Protein AF-A0A6C2YXB4-F1 (afdb_monomer_lite)

Organism: NCBI:txid692036

Foldseek 3Di:
DPDPQKDFQDFAWEKEWQDPPPDPRHHDPYFKDKWKKFWADAAPDQFFWKKKWKKAQWDDPPFDWWFKDKQDDPPDDDDDGQWTHTCPPVDHGDIDIIMGTHGPVSDDGTIMIIMTGQDPVQDRVGGIIMITGTMITGNNTDMHTDD

Sequence (147 aa):
MANHPYYLVWSGSLNMGDTPGVFTDAQFVGLILQIPITITYLSDETAPAQFLLTTTEVEIFNQKTHPVYWDWTPGTALPTPVGHIDDTEFVPGKPEFHQLSIPRTELTLGKHWLTILVNAEIPAGLRDDFILKRIEAHNSIGAKIGW

Radius of gyration: 15.17 Å; chains: 1; bounding box: 35×29×42 Å

Structure (mmCIF, N/CA/C/O backbone):
data_AF-A0A6C2YXB4-F1
#
_entry.id   AF-A0A6C2YXB4-F1
#
loop_
_atom_site.group_PDB
_atom_site.id
_atom_site.type_symbol
_atom_site.label_atom_id
_atom_site.label_alt_id
_atom_site.label_comp_id
_atom_site.label_asym_id
_atom_site.label_entity_id
_atom_site.label_seq_id
_atom_site.pdbx_PDB_ins_code
_atom_site.Cartn_x
_atom_site.Cartn_y
_atom_site.Cartn_z
_atom_site.occupancy
_atom_site.B_iso_or_equiv
_atom_site.auth_seq_id
_atom_site.auth_comp_id
_atom_site.auth_asym_id
_atom_site.auth_atom_id
_atom_site.pdbx_PDB_model_num
ATOM 1 N N . MET A 1 1 ? 15.742 10.212 20.798 1.00 43.09 1 MET A N 1
ATOM 2 C CA . MET A 1 1 ? 15.158 9.580 19.599 1.00 43.09 1 MET A CA 1
ATOM 3 C C . MET A 1 1 ? 13.670 9.845 19.659 1.00 43.09 1 MET A C 1
ATOM 5 O O . MET A 1 1 ? 13.075 9.512 20.677 1.00 43.09 1 MET A O 1
ATOM 9 N N . ALA A 1 2 ? 13.098 10.533 18.671 1.00 49.91 2 ALA A N 1
ATOM 10 C CA . ALA A 1 2 ? 11.644 10.630 18.573 1.00 49.91 2 ALA A CA 1
ATOM 11 C C . ALA A 1 2 ? 11.086 9.209 18.390 1.00 49.91 2 ALA A C 1
ATOM 13 O O . ALA A 1 2 ? 11.698 8.399 17.696 1.00 49.91 2 ALA A O 1
ATOM 14 N N . ASN A 1 3 ? 9.998 8.885 19.081 1.00 74.25 3 ASN A N 1
ATOM 15 C CA . ASN A 1 3 ? 9.388 7.562 19.023 1.00 74.25 3 ASN A CA 1
ATOM 16 C C . ASN A 1 3 ? 8.810 7.379 17.609 1.00 74.25 3 ASN A C 1
ATOM 18 O O . ASN A 1 3 ? 7.945 8.166 17.241 1.00 74.25 3 ASN A O 1
ATOM 22 N N . HIS A 1 4 ? 9.302 6.421 16.811 1.00 84.88 4 HIS A N 1
ATOM 23 C CA . HIS A 1 4 ? 8.706 6.066 15.510 1.00 84.88 4 HIS A CA 1
ATOM 24 C C . HIS A 1 4 ? 7.364 5.394 15.801 1.00 84.88 4 HIS A C 1
ATOM 26 O O . HIS A 1 4 ? 7.367 4.272 16.309 1.00 84.88 4 HIS A O 1
ATOM 32 N N . PRO A 1 5 ? 6.214 6.054 15.578 1.00 91.94 5 PRO A N 1
ATOM 33 C CA . PRO A 1 5 ? 4.937 5.558 16.079 1.00 91.94 5 PRO A CA 1
ATOM 34 C C . PRO A 1 5 ? 4.327 4.483 15.164 1.00 91.94 5 PRO A C 1
ATOM 36 O O . PRO A 1 5 ? 3.126 4.231 15.234 1.00 91.94 5 PRO A O 1
ATOM 39 N N . TYR A 1 6 ? 5.143 3.858 14.313 1.00 95.94 6 TYR A N 1
ATOM 40 C CA . TYR A 1 6 ? 4.749 2.818 13.377 1.00 95.94 6 TYR A CA 1
ATOM 41 C C . TYR A 1 6 ? 5.440 1.496 13.710 1.00 95.94 6 TYR A C 1
ATOM 43 O O . TYR A 1 6 ? 6.593 1.470 14.146 1.00 95.94 6 TYR A O 1
ATOM 51 N N . TYR A 1 7 ? 4.750 0.390 13.447 1.00 96.69 7 TYR A N 1
ATOM 52 C CA . TYR A 1 7 ? 5.318 -0.954 13.490 1.00 96.69 7 TYR A CA 1
ATOM 53 C C . TYR A 1 7 ? 5.234 -1.625 12.121 1.00 96.69 7 TYR A C 1
ATOM 55 O O . TYR A 1 7 ? 4.355 -1.344 11.304 1.00 96.69 7 TYR A O 1
ATOM 63 N N . LEU A 1 8 ? 6.170 -2.541 11.881 1.00 97.44 8 LEU A N 1
ATOM 64 C CA . LEU A 1 8 ? 6.274 -3.269 10.626 1.00 97.44 8 LEU A CA 1
ATOM 65 C C . LEU A 1 8 ? 5.095 -4.237 10.452 1.00 97.44 8 LEU A C 1
ATOM 67 O O . LEU A 1 8 ? 4.905 -5.134 11.271 1.00 97.44 8 LEU A O 1
ATOM 71 N N . VAL A 1 9 ? 4.360 -4.090 9.350 1.00 97.06 9 VAL A N 1
ATOM 72 C CA . VAL A 1 9 ? 3.305 -5.022 8.920 1.00 97.06 9 VAL A CA 1
ATOM 73 C C . VAL A 1 9 ? 3.846 -5.993 7.872 1.00 97.06 9 VAL A C 1
ATOM 75 O O . VAL A 1 9 ? 3.516 -7.179 7.891 1.00 97.06 9 VAL A O 1
ATOM 78 N N . TRP A 1 10 ? 4.704 -5.505 6.972 1.00 97.50 10 TRP A N 1
ATOM 79 C CA . TRP A 1 10 ? 5.314 -6.297 5.906 1.00 97.50 10 TRP A CA 1
ATOM 80 C C . TRP A 1 10 ? 6.645 -5.706 5.442 1.00 97.50 10 TRP A C 1
ATOM 82 O O . TRP A 1 10 ? 6.794 -4.485 5.380 1.00 97.50 10 TRP A O 1
ATOM 92 N N . SER A 1 11 ? 7.582 -6.570 5.049 1.00 97.19 11 SER A N 1
ATOM 93 C CA . SER A 1 11 ? 8.793 -6.193 4.317 1.00 97.19 11 SER A CA 1
ATOM 94 C C . SER A 1 11 ? 9.098 -7.177 3.186 1.00 97.19 11 SER A C 1
ATOM 96 O O . SER A 1 11 ? 8.839 -8.376 3.299 1.00 97.19 11 SER A O 1
ATOM 98 N N . GLY A 1 12 ? 9.674 -6.667 2.098 1.00 95.38 12 GLY A N 1
ATOM 99 C CA . GLY A 1 12 ? 10.050 -7.453 0.925 1.00 95.38 12 GLY A CA 1
ATOM 100 C C . GLY A 1 12 ? 10.587 -6.588 -0.215 1.00 95.38 12 GLY A C 1
ATOM 101 O O . GLY A 1 12 ? 11.128 -5.508 0.018 1.00 95.38 12 GLY A O 1
ATOM 102 N N . SER A 1 13 ? 10.458 -7.086 -1.445 1.00 94.69 13 SER A N 1
ATOM 103 C CA . SER A 1 13 ? 10.802 -6.364 -2.676 1.00 94.69 13 SER A CA 1
ATOM 104 C C . SER A 1 13 ? 9.775 -6.698 -3.757 1.00 94.69 13 SER A C 1
ATOM 106 O O . SER A 1 13 ? 9.843 -7.775 -4.356 1.00 94.69 13 SER A O 1
ATOM 108 N N . LEU A 1 14 ? 8.826 -5.796 -4.004 1.00 94.62 14 LEU A N 1
ATOM 109 C CA . LEU A 1 14 ? 7.849 -5.933 -5.089 1.00 94.62 14 LEU A CA 1
ATOM 110 C C . LEU A 1 14 ? 8.082 -4.820 -6.108 1.00 94.62 14 LEU A C 1
ATOM 112 O O . LEU A 1 14 ? 7.948 -3.650 -5.766 1.00 94.62 14 LEU A O 1
ATOM 116 N N . ASN A 1 15 ? 8.450 -5.197 -7.329 1.00 92.94 15 ASN A N 1
ATOM 117 C CA . ASN A 1 15 ? 8.615 -4.289 -8.457 1.00 92.94 15 ASN A CA 1
ATOM 118 C C . ASN A 1 15 ? 7.242 -4.012 -9.088 1.00 92.94 15 ASN A C 1
ATOM 120 O O . ASN A 1 15 ? 6.611 -4.922 -9.639 1.00 92.94 15 ASN A O 1
ATOM 124 N N . MET A 1 16 ? 6.818 -2.758 -8.983 1.00 91.94 16 MET A N 1
ATOM 125 C CA . MET A 1 16 ? 5.644 -2.182 -9.625 1.00 91.94 16 MET A CA 1
ATOM 126 C C . MET A 1 16 ? 6.092 -1.361 -10.831 1.00 91.94 16 MET A C 1
ATOM 128 O O . MET A 1 16 ? 7.066 -0.630 -10.711 1.00 91.94 16 MET A O 1
ATOM 132 N N . GLY A 1 17 ? 5.347 -1.428 -11.932 1.00 88.50 17 GLY A N 1
ATOM 133 C CA . GLY A 1 17 ? 5.641 -0.663 -13.145 1.00 88.50 17 GLY A CA 1
ATOM 134 C C . GLY A 1 17 ? 5.361 -1.469 -14.408 1.00 88.50 17 GLY A C 1
ATOM 135 O O . GLY A 1 17 ? 4.590 -2.441 -14.377 1.00 88.50 17 GLY A O 1
ATOM 136 N N . ASP A 1 18 ? 5.934 -1.058 -15.536 1.00 81.75 18 ASP A N 1
ATOM 137 C CA . ASP A 1 18 ? 5.728 -1.720 -16.827 1.00 81.75 18 ASP A CA 1
ATOM 138 C C . ASP A 1 18 ? 6.949 -2.444 -17.396 1.00 81.75 18 ASP A C 1
ATOM 140 O O . ASP A 1 18 ? 6.788 -3.152 -18.400 1.00 81.75 18 ASP A O 1
ATOM 144 N N . THR A 1 19 ? 8.108 -2.391 -16.724 1.00 79.75 19 THR A N 1
ATOM 145 C CA . THR A 1 19 ? 9.327 -3.040 -17.220 1.00 79.75 19 THR A CA 1
ATOM 146 C C . THR A 1 19 ? 9.727 -4.267 -16.382 1.00 79.75 19 THR A C 1
ATOM 148 O O . THR A 1 19 ? 10.419 -4.170 -15.360 1.00 79.75 19 THR A O 1
ATOM 151 N N . PRO A 1 20 ? 9.362 -5.494 -16.812 1.00 80.94 20 PRO A N 1
ATOM 152 C CA . PRO A 1 20 ? 9.803 -6.704 -16.130 1.00 80.94 20 PRO A CA 1
ATOM 153 C C . PRO A 1 20 ? 11.318 -6.900 -16.275 1.00 80.94 20 PRO A C 1
ATOM 155 O O . PRO A 1 20 ? 11.881 -6.761 -17.358 1.00 80.94 20 PRO A O 1
ATOM 158 N N . GLY A 1 21 ? 11.973 -7.316 -15.190 1.00 75.81 21 GLY A N 1
ATOM 159 C CA . GLY A 1 21 ? 13.388 -7.703 -15.204 1.00 75.81 21 GLY A CA 1
ATOM 160 C C . GLY A 1 21 ? 14.396 -6.560 -15.041 1.00 75.81 21 GLY A C 1
ATOM 161 O O . GLY A 1 21 ? 15.591 -6.842 -15.056 1.00 75.81 21 GLY A O 1
ATOM 162 N N . VAL A 1 22 ? 13.946 -5.315 -14.833 1.00 81.00 22 VAL A N 1
ATOM 163 C CA . VAL A 1 22 ? 14.826 -4.184 -14.466 1.00 81.00 22 VAL A CA 1
ATOM 164 C C . VAL A 1 22 ? 15.482 -4.431 -13.109 1.00 81.00 22 VAL A C 1
ATOM 166 O O . VAL A 1 22 ? 16.702 -4.359 -12.974 1.00 81.00 22 VAL A O 1
ATOM 169 N N . PHE A 1 23 ? 14.677 -4.813 -12.117 1.00 81.12 23 PHE A N 1
ATOM 170 C CA . PHE A 1 23 ? 15.142 -5.092 -10.761 1.00 81.12 23 PHE A CA 1
ATOM 171 C C . PHE A 1 23 ? 15.260 -6.599 -10.530 1.00 81.12 23 PHE A C 1
ATOM 173 O O . PHE A 1 23 ? 14.264 -7.307 -10.373 1.00 81.12 23 PHE A O 1
ATOM 180 N N . THR A 1 24 ? 16.496 -7.102 -10.536 1.00 83.94 24 THR A N 1
ATOM 181 C CA . THR A 1 24 ? 16.789 -8.545 -10.411 1.00 83.94 24 THR A CA 1
ATOM 182 C C . THR A 1 24 ? 16.590 -9.103 -8.998 1.00 83.94 24 THR A C 1
ATOM 184 O O . THR A 1 24 ? 16.493 -10.316 -8.824 1.00 83.94 24 THR A O 1
ATOM 187 N N . ASP A 1 25 ? 16.495 -8.233 -7.993 1.00 85.81 25 ASP A N 1
ATOM 188 C CA . ASP A 1 25 ? 16.306 -8.549 -6.575 1.00 85.81 25 ASP A CA 1
ATOM 189 C C . ASP A 1 25 ? 14.869 -8.279 -6.076 1.00 85.81 25 ASP A C 1
ATOM 191 O O . ASP A 1 25 ? 14.601 -8.301 -4.868 1.00 85.81 25 ASP A O 1
ATOM 195 N N . ALA A 1 26 ? 13.929 -8.052 -6.999 1.00 86.75 26 ALA A N 1
ATOM 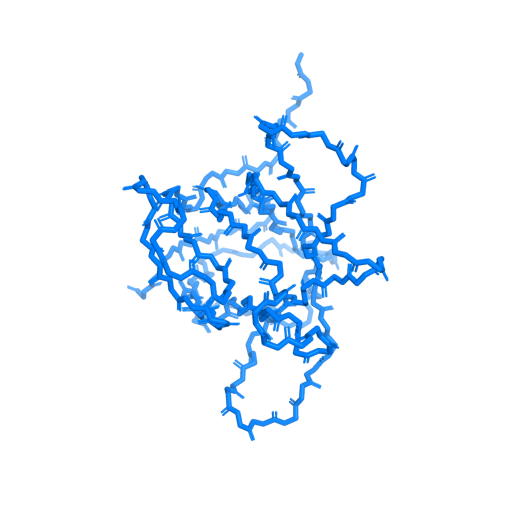196 C CA . ALA A 1 26 ? 12.517 -7.820 -6.716 1.00 86.75 26 ALA A CA 1
ATOM 197 C C . ALA A 1 26 ? 11.608 -8.731 -7.553 1.00 86.75 26 ALA A C 1
ATOM 199 O O . ALA A 1 26 ? 11.923 -9.105 -8.682 1.00 86.75 26 ALA A O 1
ATOM 20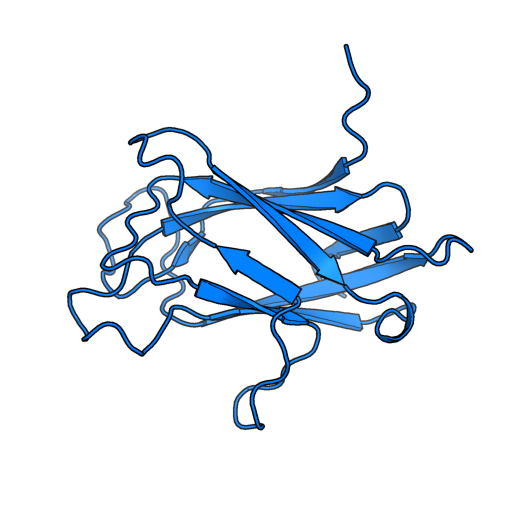0 N N . GLN A 1 27 ? 10.443 -9.084 -7.005 1.00 88.56 27 GLN A N 1
ATOM 201 C CA . GLN A 1 27 ? 9.415 -9.792 -7.769 1.00 88.56 27 GLN A CA 1
ATOM 202 C C . GLN A 1 27 ? 8.591 -8.788 -8.572 1.00 88.56 27 GLN A C 1
ATOM 204 O O . GLN A 1 27 ? 7.999 -7.885 -7.988 1.00 88.56 27 GLN A O 1
ATOM 209 N N . PHE A 1 28 ? 8.527 -8.952 -9.894 1.00 89.25 28 PHE A N 1
ATOM 210 C CA . PHE A 1 28 ? 7.666 -8.127 -10.741 1.00 89.25 28 PHE A CA 1
ATOM 211 C C . PHE A 1 28 ? 6.195 -8.484 -10.524 1.00 89.25 28 PHE A C 1
ATOM 213 O O . PHE A 1 28 ? 5.784 -9.619 -10.774 1.00 89.25 28 PHE A O 1
ATOM 220 N N . VAL A 1 29 ? 5.412 -7.509 -10.063 1.00 88.94 29 VAL A N 1
ATOM 221 C CA . VAL A 1 29 ? 3.973 -7.654 -9.792 1.00 88.94 29 VAL A CA 1
ATOM 222 C C . VAL A 1 29 ? 3.098 -6.916 -10.809 1.00 88.94 29 VAL A C 1
ATOM 224 O O . VAL A 1 29 ? 1.891 -7.145 -10.858 1.00 88.94 29 VAL A O 1
ATOM 227 N N . GLY A 1 30 ? 3.700 -6.093 -11.671 1.00 90.25 30 GLY A N 1
ATOM 228 C CA . GLY A 1 30 ? 3.015 -5.377 -12.743 1.00 90.25 30 GLY A CA 1
ATOM 229 C C . GLY A 1 30 ? 2.414 -4.04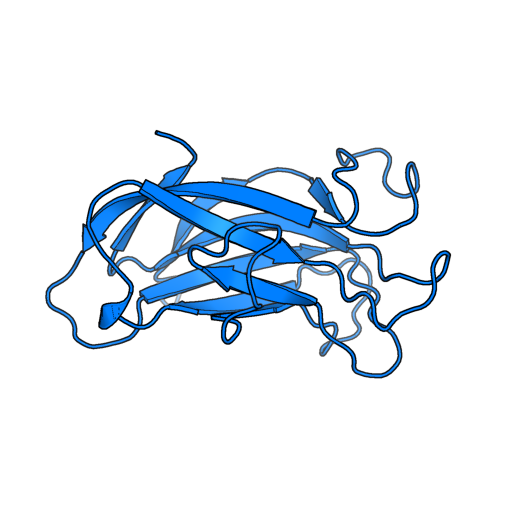6 -12.293 1.00 90.25 30 GLY A C 1
ATOM 230 O O . GLY A 1 30 ? 3.012 -3.303 -11.523 1.00 90.25 30 GLY A O 1
ATOM 231 N N . LEU A 1 31 ? 1.223 -3.732 -12.810 1.00 91.44 31 LEU A N 1
ATOM 232 C CA . LEU A 1 31 ? 0.630 -2.388 -12.731 1.00 91.44 31 LEU A CA 1
ATOM 233 C C . LEU A 1 31 ? -0.379 -2.208 -11.594 1.00 91.44 31 LEU A C 1
ATOM 235 O O . LEU A 1 31 ? -0.788 -1.087 -11.299 1.00 91.44 31 LEU A O 1
ATOM 239 N N . ILE A 1 32 ? -0.828 -3.310 -10.994 1.00 93.69 32 ILE A N 1
ATOM 240 C CA . ILE A 1 32 ? -1.808 -3.313 -9.909 1.00 93.69 32 ILE A CA 1
ATOM 241 C C . ILE A 1 32 ? -1.345 -4.318 -8.866 1.00 93.69 32 ILE A C 1
ATOM 243 O O . ILE A 1 32 ? -1.144 -5.489 -9.183 1.00 93.69 32 ILE A O 1
ATOM 247 N N . LEU A 1 33 ? -1.253 -3.876 -7.616 1.00 95.56 33 LEU A N 1
ATOM 248 C CA . LEU A 1 33 ? -0.979 -4.736 -6.473 1.00 95.56 33 LEU A CA 1
ATOM 249 C C . LEU A 1 33 ? -2.079 -4.556 -5.431 1.00 95.56 33 LEU A C 1
ATOM 251 O O . LEU A 1 33 ? -2.244 -3.468 -4.886 1.00 95.56 33 LEU A O 1
ATOM 255 N N . GLN A 1 34 ? -2.814 -5.633 -5.146 1.00 96.81 34 GLN A N 1
ATOM 256 C CA . GLN A 1 34 ? -3.801 -5.680 -4.067 1.00 96.81 34 GLN A CA 1
ATOM 257 C C . GLN A 1 34 ? -3.266 -6.513 -2.905 1.00 96.81 34 GLN A C 1
ATOM 259 O O . GLN A 1 34 ? -3.004 -7.708 -3.049 1.00 96.81 34 GLN A O 1
ATOM 264 N N . ILE A 1 35 ? -3.116 -5.880 -1.747 1.00 96.75 35 ILE A N 1
ATOM 265 C CA . ILE A 1 35 ? -2.532 -6.477 -0.548 1.00 96.75 35 ILE A CA 1
ATOM 266 C C . ILE A 1 35 ? -3.646 -6.703 0.476 1.00 96.75 35 ILE A C 1
ATOM 268 O O . ILE A 1 35 ? -4.306 -5.736 0.870 1.00 96.75 35 ILE A O 1
ATOM 272 N N . PRO A 1 36 ? -3.877 -7.949 0.923 1.00 97.56 36 PRO A N 1
ATOM 273 C CA . PRO A 1 36 ? -4.873 -8.221 1.946 1.00 97.56 36 PRO A CA 1
ATOM 274 C C . PRO A 1 36 ? -4.354 -7.759 3.309 1.00 97.56 36 PRO A C 1
ATOM 276 O O . PRO A 1 36 ? -3.273 -8.171 3.741 1.00 97.56 36 PRO A O 1
ATOM 279 N N . ILE A 1 37 ? -5.144 -6.943 3.999 1.00 97.50 37 ILE A N 1
ATOM 280 C CA . ILE A 1 37 ? -4.859 -6.434 5.341 1.00 97.50 37 ILE A CA 1
ATOM 281 C C . ILE A 1 37 ? -5.982 -6.874 6.274 1.00 97.50 37 ILE A C 1
ATOM 283 O O . ILE A 1 37 ? -7.156 -6.666 5.983 1.00 97.50 37 ILE A O 1
ATOM 287 N N . THR A 1 38 ? -5.638 -7.453 7.421 1.00 98.38 38 THR A N 1
ATOM 288 C CA . THR A 1 38 ? -6.599 -7.653 8.510 1.00 98.38 38 THR A CA 1
ATOM 289 C C . THR A 1 38 ? -6.353 -6.637 9.607 1.00 98.38 38 THR A C 1
ATOM 291 O O . THR A 1 38 ? -5.279 -6.637 10.210 1.00 98.38 38 THR A O 1
ATOM 294 N N . ILE A 1 39 ? -7.368 -5.832 9.909 1.00 98.12 39 ILE A N 1
ATOM 295 C CA . ILE A 1 39 ? -7.397 -4.956 11.077 1.00 98.12 39 ILE A CA 1
ATOM 296 C C . ILE A 1 39 ? -7.875 -5.762 12.291 1.00 98.12 39 ILE A C 1
ATOM 298 O O . ILE A 1 39 ? -8.981 -6.305 12.306 1.00 98.12 39 ILE A O 1
ATOM 302 N N . THR A 1 40 ? -7.028 -5.856 13.314 1.00 97.75 40 THR A N 1
ATOM 303 C CA . THR A 1 40 ? -7.250 -6.626 14.550 1.00 97.75 40 THR A CA 1
ATOM 304 C C . THR A 1 40 ? -7.522 -5.747 15.767 1.00 97.75 40 THR A C 1
ATOM 306 O O . THR A 1 40 ? -8.050 -6.234 16.764 1.00 97.75 40 THR A O 1
ATOM 309 N N . TYR A 1 41 ? -7.181 -4.463 15.689 1.00 97.00 41 TYR A N 1
ATOM 310 C CA . TYR A 1 41 ? -7.412 -3.485 16.745 1.00 97.00 41 TYR A CA 1
ATOM 311 C C . TYR A 1 41 ? -7.641 -2.101 16.135 1.00 97.00 41 TYR A C 1
ATOM 313 O O . TYR A 1 41 ? -7.014 -1.747 15.138 1.00 97.00 41 TYR A O 1
ATOM 321 N N . LEU A 1 42 ? -8.524 -1.322 16.752 1.00 95.56 42 LEU A N 1
ATOM 322 C CA . LEU A 1 42 ? -8.777 0.078 16.431 1.00 95.56 42 LEU A CA 1
ATOM 323 C C . LEU A 1 42 ? -8.852 0.842 17.748 1.00 95.56 42 LEU A C 1
ATOM 325 O O . LEU A 1 42 ? -9.599 0.438 18.638 1.00 95.56 42 LEU A O 1
ATOM 329 N N . SER A 1 43 ? -8.102 1.933 17.866 1.00 93.50 43 SER A N 1
ATOM 330 C CA . SER A 1 43 ? -8.269 2.858 18.981 1.00 93.50 43 SER A CA 1
ATOM 331 C C . SER A 1 43 ? -9.611 3.605 18.892 1.00 93.50 43 SER A C 1
ATOM 333 O O . SER A 1 43 ? -10.257 3.682 17.837 1.00 93.50 43 SER A O 1
ATOM 335 N N . ASP A 1 44 ? -10.012 4.203 20.015 1.00 90.56 44 ASP A N 1
ATOM 336 C CA . ASP A 1 44 ? -11.168 5.108 20.102 1.00 90.56 44 ASP A CA 1
ATOM 337 C C . ASP A 1 44 ? -10.861 6.519 19.560 1.00 90.56 44 ASP A C 1
ATOM 339 O O . ASP A 1 44 ? -11.668 7.442 19.685 1.00 90.56 44 ASP A O 1
ATOM 343 N N . GLU A 1 45 ? -9.683 6.716 18.963 1.00 90.31 45 GLU A N 1
ATOM 344 C CA . GLU A 1 45 ? -9.298 7.989 18.367 1.00 90.31 45 GLU A CA 1
ATOM 345 C C . GLU A 1 45 ? -10.150 8.296 17.128 1.00 90.31 45 GLU A C 1
ATOM 347 O O . GLU A 1 45 ? -10.549 7.415 16.361 1.00 90.31 45 GLU A O 1
ATOM 352 N N . THR A 1 46 ? -10.413 9.585 16.917 1.00 89.81 46 THR A N 1
ATOM 353 C CA . THR A 1 46 ? -11.178 10.084 15.765 1.00 89.81 46 THR A CA 1
ATOM 354 C C . THR A 1 46 ? -10.294 10.462 14.579 1.00 89.81 46 THR A C 1
ATOM 356 O O . THR A 1 46 ? -10.809 10.714 13.489 1.00 89.81 46 THR A O 1
ATOM 359 N N . ALA A 1 47 ? -8.973 10.507 14.776 1.00 93.31 47 ALA A N 1
ATOM 360 C CA . ALA A 1 47 ? -8.013 10.793 13.721 1.00 93.31 47 ALA A CA 1
ATOM 361 C C . ALA A 1 47 ? -7.992 9.665 12.667 1.00 93.31 47 ALA A C 1
ATOM 363 O O . ALA A 1 47 ? -8.277 8.509 12.995 1.00 93.31 47 ALA A O 1
ATOM 364 N N . PRO A 1 48 ? -7.651 9.973 11.401 1.00 95.75 48 PRO A N 1
ATOM 365 C CA . PRO A 1 48 ? -7.402 8.951 10.391 1.00 95.75 48 PRO A CA 1
ATOM 366 C C . PRO A 1 48 ? -6.336 7.953 10.851 1.00 95.75 48 PRO A C 1
ATOM 368 O O . PRO A 1 48 ? -5.344 8.349 11.469 1.00 95.75 48 PRO A O 1
ATOM 371 N N . ALA A 1 49 ? -6.506 6.673 10.516 1.00 94.81 49 ALA A N 1
ATOM 372 C CA . ALA A 1 49 ? -5.413 5.728 10.706 1.00 94.81 49 ALA A CA 1
ATOM 373 C C . ALA A 1 49 ? -4.367 5.924 9.619 1.00 94.81 49 ALA A C 1
ATOM 375 O O . ALA A 1 49 ? -4.687 6.245 8.471 1.00 94.81 49 ALA A O 1
ATOM 376 N N . GLN A 1 50 ? -3.114 5.703 9.997 1.00 97.38 50 GLN A N 1
ATOM 377 C CA . GLN A 1 50 ? -1.985 5.928 9.118 1.00 97.38 50 GLN A CA 1
ATOM 378 C C . GLN A 1 50 ? -1.274 4.618 8.808 1.00 97.38 50 GLN A C 1
ATOM 380 O O . GLN A 1 50 ? -0.997 3.814 9.702 1.00 97.38 50 GLN A O 1
ATOM 385 N N . PHE A 1 51 ? -0.951 4.443 7.533 1.00 98.06 51 PHE A N 1
ATOM 386 C CA . PHE A 1 51 ? 0.051 3.487 7.083 1.00 98.06 51 PHE A CA 1
ATOM 387 C C . PHE A 1 51 ? 1.214 4.261 6.481 1.00 98.06 51 PHE A C 1
ATOM 389 O O . PHE A 1 51 ? 1.026 5.338 5.921 1.00 98.06 51 PHE A O 1
ATOM 396 N N . LEU A 1 52 ? 2.409 3.699 6.581 1.00 97.88 52 LEU A N 1
ATOM 397 C CA . LEU A 1 52 ? 3.602 4.234 5.949 1.00 97.88 52 LEU A CA 1
ATOM 398 C C . LEU A 1 52 ? 4.120 3.202 4.956 1.00 97.88 52 LEU A C 1
ATOM 400 O O . LEU A 1 52 ? 4.427 2.068 5.331 1.00 97.88 52 LEU A O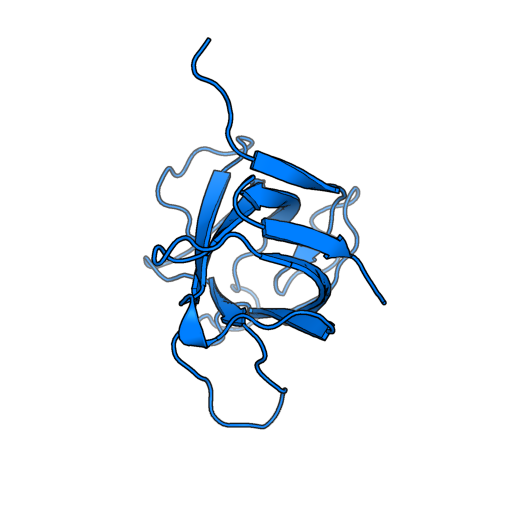 1
ATOM 404 N N . LEU A 1 53 ? 4.199 3.588 3.687 1.00 97.75 53 LEU A N 1
ATOM 405 C CA . LEU A 1 53 ? 4.868 2.796 2.667 1.00 97.75 53 LEU A CA 1
ATOM 406 C C . LEU A 1 53 ? 6.316 3.251 2.558 1.00 97.75 53 LEU A C 1
ATOM 408 O O . LEU A 1 53 ? 6.608 4.442 2.641 1.00 97.75 53 LEU A O 1
ATOM 412 N N . THR A 1 54 ? 7.214 2.298 2.338 1.00 96.19 54 THR A N 1
ATOM 413 C CA . THR A 1 54 ? 8.594 2.595 1.954 1.00 96.19 54 THR A CA 1
ATOM 414 C C . THR A 1 54 ? 8.851 2.054 0.564 1.00 96.19 54 THR A C 1
ATOM 416 O O . THR A 1 54 ? 8.681 0.850 0.340 1.00 96.19 54 THR A O 1
ATOM 419 N N . THR A 1 55 ? 9.299 2.920 -0.336 1.00 94.31 55 THR A N 1
ATOM 420 C CA . THR A 1 55 ? 9.707 2.566 -1.699 1.00 94.31 55 THR A CA 1
ATOM 421 C C . THR A 1 55 ? 11.186 2.867 -1.919 1.00 94.31 55 THR A C 1
ATOM 423 O O . THR A 1 55 ? 11.810 3.562 -1.121 1.00 94.31 55 THR A O 1
ATOM 426 N N . THR A 1 56 ? 11.765 2.305 -2.972 1.00 91.44 56 THR A N 1
ATOM 427 C CA . THR A 1 56 ? 13.096 2.653 -3.493 1.00 91.44 56 THR A CA 1
ATOM 428 C C . THR A 1 56 ? 13.048 2.664 -5.011 1.00 91.44 56 THR A C 1
ATOM 430 O O . THR A 1 56 ? 12.178 2.002 -5.582 1.00 91.44 56 THR A O 1
ATOM 433 N N . GLU A 1 57 ? 14.030 3.324 -5.629 1.00 86.62 57 GLU A N 1
ATOM 434 C CA . GLU A 1 57 ? 14.139 3.435 -7.091 1.00 86.62 57 GLU A CA 1
ATOM 435 C C . GLU A 1 57 ? 12.843 3.983 -7.697 1.00 86.62 57 GLU A C 1
ATOM 437 O O . GLU A 1 57 ? 12.356 3.448 -8.684 1.00 86.62 57 GLU A O 1
ATOM 442 N N . VAL A 1 58 ? 12.224 4.969 -7.036 1.00 86.50 58 VAL A N 1
ATOM 443 C CA . VAL A 1 58 ? 11.040 5.622 -7.584 1.00 86.50 58 VAL A CA 1
ATOM 444 C C . VAL A 1 58 ? 11.516 6.530 -8.705 1.00 86.50 58 VAL A C 1
ATOM 446 O O . VAL A 1 58 ? 12.368 7.385 -8.493 1.00 86.50 58 VAL A O 1
ATOM 449 N N . GLU A 1 59 ? 10.983 6.327 -9.900 1.00 79.38 59 GLU A N 1
ATOM 450 C CA . GLU A 1 59 ? 11.198 7.234 -11.020 1.00 79.38 59 GLU A CA 1
ATOM 451 C C . GLU A 1 59 ? 9.836 7.701 -11.502 1.00 79.38 59 GLU A C 1
ATOM 453 O O . GLU A 1 59 ? 9.157 6.954 -12.198 1.00 79.38 59 GLU A O 1
ATOM 458 N N . ILE A 1 60 ? 9.411 8.910 -11.118 1.00 77.19 60 ILE A N 1
ATOM 459 C CA . ILE A 1 60 ? 8.111 9.440 -11.546 1.00 77.19 60 ILE A CA 1
ATOM 460 C C . ILE A 1 60 ? 8.258 10.647 -12.466 1.00 77.19 60 ILE A C 1
ATOM 462 O O . ILE A 1 60 ? 8.775 11.706 -12.100 1.00 77.19 60 ILE A O 1
ATOM 466 N N . PHE A 1 61 ? 7.744 10.514 -13.691 1.00 70.25 61 PHE A N 1
ATOM 467 C CA . PHE A 1 61 ? 7.816 11.575 -14.692 1.00 70.25 61 PHE A CA 1
ATOM 468 C C . PHE A 1 61 ? 6.625 12.545 -14.617 1.00 70.25 61 PHE A C 1
ATOM 470 O O . PHE A 1 61 ? 5.494 12.208 -14.268 1.00 70.25 61 PHE A O 1
ATOM 477 N N . ASN A 1 62 ? 6.862 13.792 -15.039 1.00 72.12 62 ASN A N 1
ATOM 478 C CA . ASN A 1 62 ? 5.821 14.807 -15.265 1.00 72.12 62 ASN A CA 1
ATOM 479 C C . ASN A 1 62 ? 4.949 15.149 -14.041 1.00 72.12 62 ASN A C 1
ATOM 481 O O . ASN A 1 62 ? 3.788 15.528 -14.213 1.00 72.12 62 ASN A O 1
ATOM 485 N N . GLN A 1 63 ? 5.498 15.040 -12.824 1.00 73.38 63 GLN A N 1
ATOM 486 C CA . GLN A 1 63 ? 4.788 15.330 -11.564 1.00 73.38 63 GLN A CA 1
ATOM 487 C C . GLN A 1 63 ? 3.506 14.501 -11.387 1.00 73.38 63 GLN A C 1
ATOM 489 O O . GLN A 1 63 ? 2.562 14.923 -10.714 1.00 73.38 63 GLN A O 1
ATOM 494 N N . LYS A 1 64 ? 3.434 13.340 -12.044 1.00 84.75 64 LYS A N 1
ATOM 495 C CA . LYS A 1 64 ? 2.373 12.372 -11.792 1.00 84.75 64 LYS A CA 1
ATOM 496 C C . LYS A 1 64 ? 2.640 11.677 -10.464 1.00 84.75 64 LYS A C 1
ATOM 498 O O . LYS A 1 64 ? 3.631 11.940 -9.799 1.00 84.75 64 LYS A O 1
ATOM 503 N N . THR A 1 65 ? 1.689 10.865 -10.035 1.00 90.50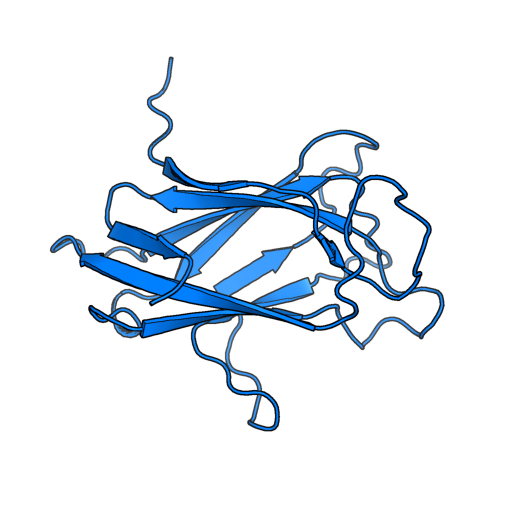 65 THR A N 1
ATOM 504 C CA . THR A 1 65 ? 1.788 10.073 -8.810 1.00 90.50 65 THR A CA 1
ATOM 505 C C . THR A 1 65 ? 1.009 8.779 -8.994 1.00 90.50 65 THR A C 1
ATOM 507 O O . THR A 1 65 ? 0.110 8.707 -9.843 1.00 90.50 65 THR A O 1
ATOM 510 N N . HIS A 1 66 ? 1.329 7.753 -8.210 1.00 92.31 66 HIS A N 1
ATOM 511 C CA . HIS A 1 66 ? 0.599 6.488 -8.203 1.00 92.31 66 HIS A CA 1
ATOM 512 C C . HIS A 1 66 ? -0.397 6.458 -7.047 1.00 92.31 66 HIS A C 1
ATOM 514 O O . HIS A 1 66 ? 0.020 6.491 -5.886 1.00 92.31 66 HIS A O 1
ATOM 520 N N . PRO A 1 67 ? -1.710 6.424 -7.323 1.00 95.12 67 PRO A N 1
ATOM 521 C CA . PRO A 1 67 ? -2.702 6.428 -6.264 1.00 95.12 67 PRO A CA 1
ATOM 522 C C . PRO A 1 67 ? -2.718 5.106 -5.496 1.00 95.12 67 PRO A C 1
ATOM 524 O O . PRO A 1 67 ? -2.577 4.013 -6.055 1.00 95.12 67 PRO A O 1
ATOM 527 N N . VAL A 1 68 ? -2.963 5.226 -4.194 1.00 97.50 68 VAL A N 1
ATOM 528 C CA . VAL A 1 68 ? -3.203 4.101 -3.297 1.00 97.50 68 VAL A CA 1
ATOM 529 C C . VAL A 1 68 ? -4.643 4.167 -2.804 1.00 97.50 68 VAL A C 1
ATOM 531 O O . VAL A 1 68 ? -5.099 5.204 -2.323 1.00 97.50 68 VAL A O 1
ATOM 534 N N . TYR A 1 69 ? -5.366 3.059 -2.916 1.00 97.94 69 TYR A N 1
ATOM 535 C CA . TYR A 1 69 ? -6.779 2.951 -2.569 1.00 97.94 69 TYR A CA 1
ATOM 536 C C . TYR A 1 69 ? -7.004 1.982 -1.413 1.00 97.94 69 TYR A C 1
ATOM 538 O O . TYR A 1 69 ? -6.327 0.958 -1.297 1.00 97.94 69 TYR A O 1
ATOM 546 N N . TRP A 1 70 ? -8.009 2.290 -0.598 1.00 97.94 70 TRP A N 1
ATOM 547 C CA . TRP A 1 70 ? -8.511 1.431 0.467 1.00 97.94 70 TRP A CA 1
ATOM 548 C C . TRP A 1 70 ? -9.826 0.782 0.027 1.00 97.94 70 TRP A C 1
ATOM 550 O O . TRP A 1 70 ? -10.700 1.464 -0.504 1.00 97.94 70 TRP A O 1
ATOM 560 N N . ASP A 1 71 ? -9.936 -0.540 0.174 1.00 97.06 71 ASP A N 1
ATOM 561 C CA . ASP A 1 71 ? -11.122 -1.350 -0.154 1.00 97.06 71 ASP A CA 1
ATOM 562 C C . ASP A 1 71 ? -11.700 -1.177 -1.569 1.00 97.06 71 ASP A C 1
ATOM 564 O O . ASP A 1 71 ? -12.865 -1.481 -1.841 1.00 97.06 71 ASP A O 1
ATOM 568 N N . TRP A 1 72 ? -10.873 -0.750 -2.522 1.00 96.12 72 TRP A N 1
ATOM 569 C CA . TRP A 1 72 ? -11.280 -0.699 -3.920 1.00 96.12 72 TRP A CA 1
ATOM 570 C C . TRP A 1 72 ? -11.310 -2.095 -4.556 1.00 96.12 72 TRP A C 1
ATOM 572 O O . TRP A 1 72 ? -10.413 -2.918 -4.365 1.00 96.12 72 TRP A O 1
ATOM 582 N N . THR A 1 73 ? -12.346 -2.344 -5.361 1.00 94.31 73 THR A N 1
ATOM 583 C CA . THR A 1 73 ? -12.520 -3.581 -6.129 1.00 94.31 73 THR A CA 1
ATOM 584 C C . THR A 1 73 ? -12.240 -3.321 -7.613 1.00 94.31 73 THR A C 1
ATOM 586 O O . THR A 1 73 ? -12.890 -2.459 -8.209 1.00 94.31 73 THR A O 1
ATOM 589 N N . PRO A 1 74 ? -11.329 -4.070 -8.263 1.00 91.62 74 PRO A N 1
ATOM 590 C CA . PRO A 1 74 ? -11.056 -3.896 -9.683 1.00 91.62 74 PRO A CA 1
ATOM 591 C C . PRO A 1 74 ? -12.320 -4.025 -10.536 1.00 91.62 74 PRO A C 1
ATOM 593 O O . PRO A 1 74 ? -13.117 -4.946 -10.366 1.00 91.62 74 PRO A O 1
ATOM 596 N N . GLY A 1 75 ? -12.492 -3.092 -11.472 1.00 90.75 75 GLY A N 1
ATOM 597 C CA . GLY A 1 75 ? -13.671 -3.022 -12.339 1.00 90.75 75 GLY A CA 1
ATOM 598 C C . GLY A 1 75 ? -14.814 -2.156 -11.801 1.00 90.75 75 GLY A C 1
ATOM 599 O O . GLY A 1 75 ? -15.765 -1.909 -12.541 1.00 90.75 75 GLY A O 1
ATOM 600 N N . THR A 1 76 ? -14.730 -1.643 -10.569 1.00 94.75 76 THR A N 1
ATOM 601 C CA . THR A 1 76 ? -15.649 -0.605 -10.074 1.00 94.75 76 THR A CA 1
ATOM 602 C C . THR A 1 76 ? -15.076 0.793 -10.296 1.00 94.75 76 THR A C 1
ATOM 604 O O . THR A 1 76 ? -13.879 0.956 -10.542 1.00 94.75 76 THR A O 1
ATOM 607 N N . ALA A 1 77 ? -15.922 1.820 -10.167 1.00 94.88 77 ALA A N 1
ATOM 608 C CA . ALA A 1 77 ? -15.464 3.208 -10.164 1.00 94.88 77 ALA A CA 1
ATOM 609 C C . ALA A 1 77 ? -14.363 3.421 -9.107 1.00 94.88 77 ALA A C 1
ATOM 611 O O . ALA A 1 77 ? -14.432 2.847 -8.015 1.00 94.88 77 ALA A O 1
ATOM 612 N N . LEU A 1 78 ? -13.349 4.219 -9.455 1.00 93.31 78 LEU A N 1
ATOM 613 C CA . LEU A 1 78 ? -12.236 4.543 -8.563 1.00 93.31 78 LEU A CA 1
ATOM 614 C C . LEU A 1 78 ? -12.725 5.469 -7.435 1.00 93.31 78 LEU A C 1
ATOM 616 O O . LEU A 1 78 ? -13.348 6.492 -7.738 1.00 93.31 78 LEU A O 1
ATOM 620 N N . PRO A 1 79 ? -12.465 5.141 -6.155 1.00 94.88 79 PRO A N 1
ATOM 621 C CA . PRO A 1 79 ? -12.748 6.039 -5.044 1.00 94.88 79 PRO A CA 1
ATOM 622 C C . PRO A 1 79 ? -11.679 7.137 -4.955 1.00 94.88 79 PRO A C 1
ATOM 624 O O . PRO A 1 79 ? -10.738 7.190 -5.750 1.00 94.88 79 PRO A O 1
ATOM 627 N N . THR A 1 80 ? -11.799 8.014 -3.961 1.00 95.62 80 THR A N 1
ATOM 628 C CA . THR A 1 80 ? -10.714 8.933 -3.603 1.00 95.62 80 THR A CA 1
ATOM 629 C C . THR A 1 80 ? -9.512 8.130 -3.080 1.00 95.62 80 THR A C 1
ATOM 631 O O . THR A 1 80 ? -9.705 7.262 -2.228 1.00 95.62 80 THR A O 1
ATOM 634 N N . PRO A 1 81 ? -8.278 8.388 -3.553 1.00 97.44 81 PRO A N 1
ATOM 635 C CA . PRO A 1 81 ? -7.082 7.756 -2.998 1.00 97.44 81 PRO A CA 1
ATOM 636 C C . PRO A 1 81 ? -6.877 8.104 -1.517 1.00 97.44 81 PRO A C 1
ATOM 638 O O . PRO A 1 81 ? -7.095 9.244 -1.107 1.00 97.44 81 PRO A O 1
ATOM 641 N N . VAL A 1 82 ? -6.386 7.146 -0.729 1.00 97.94 82 VAL A N 1
ATOM 642 C CA . VAL A 1 82 ? -5.979 7.358 0.677 1.00 97.94 82 VAL A CA 1
ATOM 643 C C . VAL A 1 82 ? -4.538 7.855 0.805 1.00 97.94 82 VAL A C 1
ATOM 645 O O . VAL A 1 82 ? -4.077 8.185 1.894 1.00 97.94 82 VAL A O 1
ATOM 648 N N . GLY A 1 83 ? -3.814 7.910 -0.307 1.00 97.25 83 GLY A N 1
ATOM 649 C CA . GLY A 1 83 ? -2.463 8.436 -0.410 1.00 97.25 83 GLY A CA 1
ATOM 650 C C . GLY A 1 83 ? -1.916 8.219 -1.813 1.00 97.25 83 GLY A C 1
ATOM 651 O O . GLY A 1 83 ? -2.611 7.693 -2.688 1.00 97.25 83 GLY A O 1
ATOM 652 N N . HIS A 1 84 ? -0.676 8.640 -2.017 1.00 95.31 84 HIS A N 1
ATOM 653 C CA . HIS A 1 84 ? 0.013 8.514 -3.290 1.00 95.31 84 HIS A CA 1
ATOM 654 C C . HIS A 1 84 ? 1.461 8.098 -3.055 1.00 95.31 84 HIS A C 1
ATOM 656 O O . HIS A 1 84 ? 2.017 8.399 -2.003 1.00 95.31 84 HIS A O 1
ATOM 662 N N . ILE A 1 85 ? 2.035 7.405 -4.032 1.00 93.12 85 ILE A N 1
ATOM 663 C CA . ILE A 1 85 ? 3.482 7.266 -4.186 1.00 93.12 85 ILE A CA 1
ATOM 664 C C . ILE A 1 85 ? 3.903 8.338 -5.190 1.00 93.12 85 ILE A C 1
ATOM 666 O O . ILE A 1 85 ? 3.331 8.416 -6.283 1.00 93.12 85 ILE A O 1
ATOM 670 N N . ASP A 1 86 ? 4.844 9.182 -4.792 1.00 88.88 86 ASP A N 1
ATOM 671 C CA . ASP A 1 86 ? 5.438 10.238 -5.610 1.00 88.88 86 ASP A CA 1
ATOM 672 C C . ASP A 1 86 ? 6.971 10.173 -5.561 1.00 88.88 86 ASP A C 1
ATOM 674 O O . ASP A 1 86 ? 7.513 9.386 -4.799 1.00 88.88 86 ASP A O 1
ATOM 678 N N . ASP A 1 87 ? 7.644 10.933 -6.427 1.00 83.81 87 ASP A N 1
ATOM 679 C CA . ASP A 1 87 ? 9.102 11.115 -6.422 1.00 83.81 87 ASP A CA 1
ATOM 680 C C . ASP A 1 87 ? 9.371 12.603 -6.187 1.00 83.81 87 ASP A C 1
ATOM 682 O O . ASP A 1 87 ? 9.688 13.370 -7.095 1.00 83.81 87 ASP A O 1
ATOM 686 N N . THR A 1 88 ? 9.063 13.080 -4.981 1.00 74.12 88 THR A N 1
ATOM 687 C CA . THR A 1 88 ? 9.215 14.506 -4.648 1.00 74.12 88 THR A CA 1
ATOM 688 C C . THR A 1 88 ? 10.644 14.878 -4.273 1.00 74.12 88 THR A C 1
ATOM 690 O O . THR A 1 88 ? 11.040 16.037 -4.438 1.00 74.12 88 THR A O 1
ATOM 693 N N . GLU A 1 89 ? 11.425 13.921 -3.771 1.00 69.94 89 GLU A N 1
ATOM 694 C CA . GLU A 1 89 ? 12.797 14.157 -3.326 1.00 69.94 89 GLU A CA 1
ATOM 695 C C . GLU A 1 89 ? 13.829 13.970 -4.452 1.00 69.94 89 GLU A C 1
ATOM 697 O O . GLU A 1 89 ? 14.898 14.584 -4.372 1.00 69.94 89 GLU A O 1
ATOM 702 N N . PHE A 1 90 ? 13.521 13.199 -5.508 1.00 67.31 90 PHE A N 1
ATOM 703 C CA . PHE A 1 90 ? 14.402 12.930 -6.653 1.00 67.31 90 PHE A CA 1
ATOM 704 C C . PHE A 1 90 ? 15.812 12.494 -6.232 1.00 67.31 90 PHE A C 1
ATOM 706 O O . PHE A 1 90 ? 16.816 12.988 -6.762 1.00 67.31 90 PHE A O 1
ATOM 713 N N . VAL A 1 91 ? 15.919 11.602 -5.237 1.00 71.62 91 VAL A N 1
ATOM 714 C CA . VAL A 1 91 ? 17.218 11.120 -4.745 1.00 71.62 91 VAL A CA 1
ATOM 715 C C . VAL A 1 91 ? 17.416 9.640 -5.081 1.00 71.62 91 VAL A C 1
ATOM 717 O O . VAL A 1 91 ? 16.959 8.779 -4.327 1.00 71.62 91 VAL A O 1
ATOM 720 N N . PRO A 1 92 ? 18.188 9.325 -6.141 1.00 69.38 92 PRO A N 1
ATOM 721 C CA . PRO A 1 92 ? 18.441 7.948 -6.550 1.00 69.38 92 PRO A CA 1
ATOM 722 C C . PRO A 1 92 ? 18.997 7.075 -5.420 1.00 69.38 92 PRO A C 1
ATOM 724 O O . PRO A 1 92 ? 19.867 7.504 -4.649 1.00 69.38 92 PRO A O 1
ATOM 727 N N . GLY A 1 93 ? 18.511 5.835 -5.342 1.00 72.06 93 GLY A N 1
ATOM 728 C CA . GLY A 1 93 ? 18.969 4.822 -4.389 1.00 72.06 93 GLY A CA 1
ATOM 729 C C . GLY A 1 93 ? 18.626 5.086 -2.918 1.00 72.06 93 GLY A C 1
ATOM 730 O O . GLY A 1 93 ? 19.103 4.352 -2.045 1.00 72.06 93 GLY A O 1
ATOM 731 N N . LYS A 1 94 ? 17.831 6.118 -2.600 1.00 84.12 94 LYS A N 1
ATOM 732 C CA . LYS A 1 94 ? 17.344 6.341 -1.235 1.00 84.12 94 LYS A CA 1
ATOM 733 C C . LYS A 1 94 ? 15.934 5.788 -1.042 1.00 84.12 94 LYS A C 1
ATOM 735 O O . LYS A 1 94 ? 15.143 5.776 -1.977 1.00 84.12 94 LYS A O 1
ATOM 740 N N . PRO A 1 95 ? 15.612 5.320 0.176 1.00 90.88 95 PRO A N 1
ATOM 741 C CA . PRO A 1 95 ? 14.237 5.022 0.524 1.00 90.88 95 PRO A CA 1
ATOM 742 C C . PRO A 1 95 ? 13.391 6.290 0.549 1.00 90.88 95 PRO A C 1
ATOM 744 O O . PRO A 1 95 ? 13.796 7.285 1.152 1.00 90.88 95 PRO A O 1
ATOM 747 N N . GLU A 1 96 ? 12.197 6.191 -0.013 1.00 92.25 96 GLU A N 1
ATOM 748 C CA . GLU A 1 96 ? 11.161 7.217 0.029 1.00 92.25 96 GLU A CA 1
ATOM 749 C C . GLU A 1 96 ? 9.976 6.740 0.865 1.00 92.25 96 GLU A C 1
ATOM 751 O O . GLU A 1 96 ? 9.717 5.537 0.988 1.00 92.25 96 GLU A O 1
ATOM 756 N N . PHE A 1 97 ? 9.280 7.689 1.489 1.00 93.94 97 PHE A N 1
ATOM 757 C CA . PHE A 1 97 ? 8.314 7.428 2.550 1.00 93.94 97 PHE A CA 1
ATOM 758 C C . PHE A 1 97 ? 6.962 8.055 2.223 1.00 93.94 97 PHE A C 1
ATOM 760 O O . PHE A 1 97 ? 6.821 9.275 2.225 1.00 93.94 97 PHE A O 1
ATOM 767 N N . HIS A 1 98 ? 5.949 7.212 2.030 1.00 95.62 98 HIS A N 1
ATOM 768 C CA . HIS A 1 98 ? 4.623 7.641 1.581 1.00 95.62 98 HIS A CA 1
ATOM 769 C C . HIS A 1 98 ? 3.587 7.367 2.661 1.00 95.62 98 HIS A C 1
ATOM 771 O O . HIS A 1 98 ? 3.271 6.210 2.958 1.00 95.62 98 HIS A O 1
ATOM 777 N N . GLN A 1 99 ? 3.070 8.427 3.280 1.00 97.12 99 GLN A N 1
ATOM 778 C CA . GLN A 1 99 ? 2.054 8.300 4.319 1.00 97.12 99 GLN A CA 1
ATOM 779 C C . GLN A 1 99 ? 0.661 8.190 3.696 1.00 97.12 99 GLN A C 1
ATOM 781 O O . GLN A 1 99 ? 0.213 9.066 2.958 1.00 97.12 99 GLN A O 1
ATOM 786 N N . LEU A 1 100 ? -0.055 7.137 4.067 1.00 97.88 100 LEU A N 1
ATOM 787 C CA . LEU A 1 100 ? -1.455 6.930 3.729 1.00 97.88 100 LEU A CA 1
ATOM 788 C C . LEU A 1 100 ? -2.324 7.348 4.910 1.00 97.88 100 LEU A C 1
ATOM 790 O O . LEU A 1 100 ? -1.975 7.090 6.060 1.00 97.88 100 LEU A O 1
ATOM 794 N N . SER A 1 101 ? -3.468 7.958 4.629 1.00 97.81 101 SER A N 1
ATOM 795 C CA . SER A 1 101 ? -4.411 8.458 5.624 1.00 97.81 101 SER A CA 1
ATOM 796 C C . SER A 1 101 ? -5.798 7.894 5.339 1.00 97.81 101 SER A C 1
ATOM 798 O O . SER A 1 101 ? -6.513 8.396 4.474 1.00 97.81 101 SER A O 1
ATOM 800 N N . ILE A 1 102 ? -6.186 6.857 6.081 1.00 97.25 102 ILE A N 1
ATOM 801 C CA . ILE A 1 102 ? -7.475 6.186 5.912 1.00 97.25 102 ILE A CA 1
ATOM 802 C C . ILE A 1 102 ? -8.480 6.832 6.869 1.00 97.25 102 ILE A C 1
ATOM 804 O O . ILE A 1 102 ? -8.248 6.827 8.088 1.00 97.25 102 ILE A O 1
ATOM 808 N N . PRO A 1 103 ? -9.601 7.383 6.368 1.00 95.88 103 PRO A N 1
ATOM 809 C CA . PRO A 1 103 ? -10.628 7.961 7.220 1.00 95.88 103 PRO A CA 1
ATOM 810 C C . PRO A 1 103 ? -11.119 6.962 8.267 1.00 95.88 103 PRO A C 1
ATOM 812 O O . PRO A 1 103 ? -11.410 5.806 7.966 1.00 95.88 103 PRO A O 1
ATOM 815 N N . ARG A 1 104 ? -11.288 7.418 9.513 1.00 94.44 104 ARG A N 1
ATOM 816 C CA . ARG A 1 104 ? -11.748 6.559 10.616 1.00 94.44 104 ARG A CA 1
ATOM 817 C C . ARG A 1 104 ? -13.089 5.873 10.330 1.00 94.44 104 ARG A C 1
ATOM 819 O O . ARG A 1 104 ? -13.330 4.777 10.835 1.00 94.44 104 ARG A O 1
ATOM 826 N N . THR A 1 105 ? -13.939 6.515 9.530 1.00 94.12 105 THR A N 1
ATOM 827 C CA . THR A 1 105 ? -15.249 6.025 9.077 1.00 94.12 105 THR A CA 1
ATOM 828 C C . THR A 1 105 ? -15.173 4.855 8.099 1.00 94.12 105 THR A C 1
ATOM 830 O O . THR A 1 105 ? -16.157 4.141 7.953 1.00 94.12 105 THR A O 1
ATOM 833 N N . GLU A 1 106 ? -14.032 4.656 7.439 1.00 94.81 106 GLU A N 1
ATOM 834 C CA . GLU A 1 106 ? -13.791 3.557 6.491 1.00 94.81 106 GLU A CA 1
ATOM 835 C C . GLU A 1 106 ? -13.107 2.352 7.158 1.00 94.81 106 GLU A C 1
ATOM 837 O O . GLU A 1 106 ? -12.923 1.305 6.542 1.00 94.81 106 GLU A O 1
ATOM 842 N N . LEU A 1 107 ? -12.739 2.479 8.437 1.00 94.00 107 LEU A N 1
ATOM 843 C CA . LEU A 1 107 ? -12.060 1.434 9.193 1.00 94.00 107 LEU A CA 1
ATOM 844 C C . LEU A 1 107 ? -13.040 0.606 10.015 1.00 94.00 107 LEU A C 1
ATOM 846 O O . LEU A 1 107 ? -13.742 1.112 10.897 1.00 94.00 107 LEU A O 1
ATOM 850 N N . THR A 1 108 ? -12.984 -0.703 9.799 1.00 96.25 108 THR A N 1
ATOM 851 C CA . THR A 1 108 ? -13.670 -1.707 10.610 1.00 96.25 108 THR A CA 1
ATOM 852 C C . THR A 1 108 ? -12.681 -2.767 11.077 1.00 96.25 108 THR A C 1
ATOM 854 O O . THR A 1 108 ? -11.587 -2.892 10.540 1.00 96.25 108 THR A O 1
ATOM 857 N N . LEU A 1 109 ? -13.035 -3.537 12.105 1.00 97.62 109 LEU A N 1
ATOM 858 C CA . LEU A 1 109 ? -12.281 -4.755 12.397 1.00 97.62 109 LEU A CA 1
ATOM 859 C C . LEU A 1 109 ? -12.553 -5.778 11.291 1.00 97.62 109 LEU A C 1
ATOM 861 O O . LEU A 1 109 ? -13.698 -5.945 10.870 1.00 97.62 109 LEU A O 1
ATOM 865 N N . GLY A 1 110 ? -11.520 -6.504 10.874 1.00 97.56 110 GLY A N 1
ATOM 866 C CA . GLY A 1 110 ? -11.638 -7.546 9.863 1.00 97.56 110 GLY A CA 1
ATOM 867 C C . GLY A 1 110 ? -10.852 -7.249 8.594 1.00 97.56 110 GLY A C 1
ATOM 868 O O . GLY A 1 110 ? -9.738 -6.737 8.650 1.00 97.56 110 GLY A O 1
ATOM 869 N N . LYS A 1 111 ? -11.399 -7.700 7.466 1.00 97.75 111 LYS A N 1
ATOM 870 C CA . LYS A 1 111 ? -10.684 -7.857 6.199 1.00 97.75 111 LYS A CA 1
ATOM 871 C C . LYS A 1 111 ? -10.791 -6.610 5.336 1.00 97.75 111 LYS A C 1
ATOM 873 O O . LYS A 1 111 ? -11.902 -6.170 5.066 1.00 97.75 111 LYS A O 1
ATOM 878 N N . HIS A 1 112 ? -9.651 -6.150 4.847 1.00 97.62 112 HIS A N 1
ATOM 879 C CA . HIS A 1 112 ? -9.519 -4.984 3.991 1.00 97.62 112 HIS A CA 1
ATOM 880 C C . HIS A 1 112 ? -8.513 -5.229 2.865 1.00 97.62 112 HIS A C 1
ATOM 882 O O . HIS A 1 112 ? -7.697 -6.156 2.922 1.00 97.62 112 HIS A O 1
ATOM 888 N N . TRP A 1 113 ? -8.555 -4.371 1.851 1.00 97.69 113 TRP A N 1
ATOM 889 C CA . TRP A 1 113 ? -7.592 -4.349 0.756 1.00 97.69 113 TRP A CA 1
ATOM 890 C C . TRP A 1 113 ? -6.870 -3.013 0.685 1.00 97.69 113 TRP A C 1
ATOM 892 O O . TRP A 1 113 ? -7.495 -1.959 0.602 1.00 97.69 113 TRP A O 1
ATOM 902 N N . LEU A 1 114 ? -5.543 -3.074 0.614 1.00 97.81 114 LEU A N 1
ATOM 903 C CA . LEU A 1 114 ? -4.722 -1.945 0.210 1.00 97.81 114 LEU A CA 1
ATOM 904 C C . LEU A 1 114 ? -4.308 -2.141 -1.246 1.00 97.81 114 LEU A C 1
ATOM 906 O O . LEU A 1 114 ? -3.628 -3.115 -1.565 1.00 97.81 114 LEU A O 1
ATOM 910 N N . THR A 1 115 ? -4.731 -1.244 -2.133 1.00 97.88 115 THR A N 1
ATOM 911 C CA . THR A 1 115 ? -4.443 -1.354 -3.567 1.00 97.88 115 THR A CA 1
ATOM 912 C C . THR A 1 115 ? -3.514 -0.245 -4.023 1.00 97.88 115 THR A C 1
ATOM 914 O O . THR A 1 115 ? -3.862 0.923 -3.906 1.00 97.88 115 THR A O 1
ATOM 917 N N . ILE A 1 116 ? -2.369 -0.609 -4.591 1.00 96.19 116 ILE A N 1
ATOM 918 C CA . ILE A 1 116 ? -1.463 0.315 -5.275 1.00 96.19 116 ILE A CA 1
ATOM 919 C C . ILE A 1 116 ? -1.725 0.189 -6.776 1.00 96.19 116 ILE A C 1
ATOM 921 O O . ILE A 1 116 ? -1.685 -0.919 -7.320 1.00 96.19 116 ILE A O 1
ATOM 925 N N . LEU A 1 117 ? -2.005 1.314 -7.433 1.00 93.75 117 LEU A N 1
ATOM 926 C CA . LEU A 1 117 ? -2.257 1.380 -8.870 1.00 93.75 117 LEU A CA 1
ATOM 927 C C . LEU A 1 117 ? -1.189 2.245 -9.544 1.00 93.75 117 LEU A C 1
ATOM 929 O O . LEU A 1 117 ? -1.096 3.439 -9.267 1.00 93.75 117 LEU A O 1
ATOM 933 N N . VAL A 1 118 ? -0.420 1.660 -10.466 1.00 90.50 118 VAL A N 1
ATOM 934 C CA . VAL A 1 118 ? 0.489 2.425 -11.332 1.00 90.50 118 VAL A CA 1
ATOM 935 C C . VAL A 1 118 ? -0.347 3.325 -12.233 1.00 90.50 118 VAL A C 1
ATOM 937 O O . VAL A 1 118 ? -1.346 2.901 -12.823 1.00 90.50 118 VAL A O 1
ATOM 940 N N . ASN A 1 119 ? 0.049 4.590 -12.323 1.00 84.75 119 ASN A N 1
ATOM 941 C CA . ASN A 1 119 ? -0.728 5.608 -13.011 1.00 84.75 119 ASN A CA 1
ATOM 942 C C . ASN A 1 119 ? -0.756 5.337 -14.521 1.00 84.75 119 ASN A C 1
ATOM 944 O O . ASN A 1 119 ? 0.270 5.343 -15.198 1.00 84.75 119 ASN A O 1
ATOM 948 N N . ALA A 1 120 ? -1.956 5.111 -15.055 1.00 72.31 120 ALA A N 1
ATOM 949 C CA . ALA A 1 120 ? -2.159 4.767 -16.456 1.00 72.31 120 ALA A CA 1
ATOM 950 C C . ALA A 1 120 ? -2.080 5.970 -17.414 1.00 72.31 120 ALA A C 1
ATOM 952 O O . ALA A 1 120 ? -2.063 5.758 -18.627 1.00 72.31 120 ALA A O 1
ATOM 953 N N . GLU A 1 121 ? -2.037 7.207 -16.902 1.00 72.06 121 GLU A N 1
ATOM 954 C CA . GLU A 1 121 ? -1.840 8.414 -17.720 1.00 72.06 121 GLU A CA 1
ATOM 955 C C . GLU A 1 121 ? -0.438 8.479 -18.340 1.00 72.06 121 GLU A C 1
ATOM 957 O O . GLU A 1 121 ? -0.209 9.256 -19.268 1.00 72.06 121 GLU A O 1
ATOM 962 N N . ILE A 1 122 ? 0.485 7.645 -17.859 1.00 68.06 122 ILE A N 1
ATOM 963 C CA . ILE A 1 122 ? 1.813 7.492 -18.434 1.00 68.06 122 ILE A CA 1
ATOM 964 C C . ILE A 1 122 ? 1.767 6.395 -19.517 1.00 68.06 122 ILE A C 1
ATOM 966 O O . ILE A 1 122 ? 1.275 5.283 -19.259 1.00 68.06 122 ILE A O 1
ATOM 970 N N . PRO A 1 123 ? 2.211 6.694 -20.757 1.00 64.62 123 PRO A N 1
ATOM 971 C CA . PRO A 1 123 ? 2.237 5.720 -21.843 1.00 64.62 123 PRO A CA 1
ATOM 972 C C . PRO A 1 123 ? 3.019 4.456 -21.478 1.00 64.62 123 PRO A C 1
ATOM 974 O O . PRO A 1 123 ? 4.004 4.517 -20.752 1.00 64.62 123 PRO A O 1
ATOM 977 N N . ALA A 1 124 ? 2.599 3.312 -22.021 1.00 59.53 124 ALA A N 1
ATOM 978 C CA . ALA A 1 124 ? 3.328 2.057 -21.849 1.00 59.53 124 ALA A CA 1
ATOM 979 C C . ALA A 1 124 ? 4.757 2.155 -22.423 1.00 59.53 124 ALA A C 1
ATOM 981 O O . ALA A 1 124 ? 4.958 2.737 -23.491 1.00 59.53 124 ALA A O 1
ATOM 982 N N . GLY A 1 125 ? 5.719 1.555 -21.728 1.00 58.16 125 GLY A N 1
ATOM 983 C CA . GLY A 1 125 ? 7.159 1.687 -21.953 1.00 58.16 125 GLY A CA 1
ATOM 984 C C . GLY A 1 125 ? 7.782 2.925 -21.303 1.00 58.16 125 GLY A C 1
ATOM 985 O O . GLY A 1 125 ? 8.968 3.168 -21.505 1.00 58.16 125 GLY A O 1
ATOM 986 N N . LEU A 1 126 ? 6.983 3.724 -20.590 1.00 61.12 126 LEU A N 1
ATOM 987 C CA . LEU A 1 126 ? 7.417 4.878 -19.803 1.00 61.12 126 LEU A CA 1
ATOM 988 C C . LEU A 1 126 ? 6.794 4.874 -18.404 1.00 61.12 126 LEU A C 1
ATOM 990 O O . LEU A 1 126 ? 6.964 5.861 -17.696 1.00 61.12 126 LEU A O 1
ATOM 994 N N . ARG A 1 127 ? 6.012 3.848 -18.027 1.00 64.00 127 ARG A N 1
ATOM 995 C CA . ARG A 1 127 ? 5.373 3.839 -16.710 1.00 64.00 127 ARG A CA 1
ATOM 996 C C . ARG A 1 127 ? 6.434 3.540 -15.674 1.00 64.00 127 ARG A C 1
ATOM 998 O O . ARG A 1 127 ? 6.889 2.411 -15.570 1.00 64.00 127 ARG A O 1
ATOM 1005 N N . ASP A 1 128 ? 6.737 4.586 -14.928 1.00 73.06 128 ASP A N 1
ATOM 1006 C CA . ASP A 1 128 ? 7.400 4.630 -13.637 1.00 73.06 128 ASP A CA 1
ATOM 1007 C C . ASP A 1 128 ? 7.489 3.255 -12.960 1.00 73.06 128 ASP A C 1
ATOM 1009 O O . ASP A 1 128 ? 6.480 2.661 -12.549 1.00 73.06 128 ASP A O 1
ATOM 1013 N N . ASP A 1 129 ? 8.716 2.752 -12.874 1.00 82.81 129 ASP A N 1
ATOM 1014 C CA . ASP A 1 129 ? 9.026 1.565 -12.103 1.00 82.81 129 ASP A CA 1
ATOM 1015 C C . ASP A 1 129 ? 9.421 2.003 -10.682 1.00 82.81 129 ASP A C 1
ATOM 1017 O O . ASP A 1 129 ? 10.063 3.032 -10.480 1.00 82.81 129 ASP A O 1
ATOM 1021 N N . PHE A 1 130 ? 9.020 1.235 -9.673 1.00 90.50 130 PHE A N 1
ATOM 1022 C CA . PHE A 1 130 ? 9.471 1.421 -8.296 1.00 90.50 130 PHE A CA 1
ATOM 1023 C C . PHE A 1 130 ? 9.421 0.105 -7.531 1.00 90.50 130 PHE A C 1
ATOM 1025 O O . PHE A 1 130 ? 8.657 -0.813 -7.848 1.00 90.50 130 PHE A O 1
ATOM 1032 N N . ILE A 1 131 ? 10.213 0.007 -6.464 1.00 92.62 131 ILE A N 1
ATOM 1033 C CA . ILE A 1 131 ? 10.207 -1.165 -5.591 1.00 92.62 131 ILE A CA 1
ATOM 1034 C C . ILE A 1 131 ? 9.510 -0.820 -4.279 1.00 92.62 131 ILE A C 1
ATOM 1036 O O . ILE A 1 131 ? 10.018 -0.028 -3.489 1.00 92.62 131 ILE A O 1
ATOM 1040 N N . LEU A 1 132 ? 8.386 -1.475 -3.981 1.00 95.62 132 LEU A N 1
ATOM 1041 C CA . LEU A 1 132 ? 7.801 -1.456 -2.641 1.00 95.62 132 LEU A CA 1
ATOM 1042 C C . LEU A 1 132 ? 8.636 -2.339 -1.705 1.00 95.62 132 LEU A C 1
ATOM 1044 O O . LEU A 1 132 ? 8.781 -3.547 -1.926 1.00 95.62 132 LEU A O 1
ATOM 1048 N N . LYS A 1 133 ? 9.156 -1.737 -0.632 1.00 96.38 133 LYS A N 1
ATOM 1049 C CA . LYS A 1 133 ? 10.040 -2.395 0.338 1.00 96.38 133 LYS A CA 1
ATOM 1050 C C . LYS A 1 133 ? 9.361 -2.725 1.654 1.00 96.38 133 LYS A C 1
ATOM 1052 O O . LYS A 1 133 ? 9.663 -3.761 2.250 1.00 96.38 133 LYS A O 1
ATOM 1057 N N . ARG A 1 134 ? 8.506 -1.831 2.160 1.00 97.38 134 ARG A N 1
ATOM 1058 C CA . ARG A 1 134 ? 7.884 -1.976 3.486 1.00 97.38 134 ARG A CA 1
ATOM 1059 C C . ARG A 1 134 ? 6.482 -1.391 3.523 1.00 97.38 134 ARG A C 1
ATOM 1061 O O . ARG A 1 134 ? 6.185 -0.429 2.821 1.00 97.38 134 ARG A O 1
ATOM 1068 N N . ILE A 1 135 ? 5.670 -1.970 4.399 1.00 98.06 135 ILE A N 1
ATOM 1069 C CA . ILE A 1 135 ? 4.388 -1.430 4.843 1.00 98.06 135 ILE A CA 1
ATOM 1070 C C . ILE A 1 135 ? 4.429 -1.423 6.363 1.00 98.06 135 ILE A C 1
ATOM 1072 O O . ILE A 1 135 ? 4.682 -2.455 6.994 1.00 98.06 135 ILE A O 1
ATOM 1076 N N . GLU A 1 136 ? 4.178 -0.265 6.949 1.00 98.31 136 GLU A N 1
ATOM 1077 C CA . GLU A 1 136 ? 4.096 -0.076 8.391 1.00 98.31 136 GLU A CA 1
ATOM 1078 C C . GLU A 1 136 ? 2.730 0.504 8.751 1.00 98.31 136 GLU A C 1
ATOM 1080 O O . GLU A 1 136 ? 2.124 1.223 7.958 1.00 98.31 136 GLU A O 1
ATOM 1085 N N . ALA A 1 137 ? 2.233 0.185 9.941 1.00 97.75 137 ALA A N 1
ATOM 1086 C CA . ALA A 1 137 ? 0.976 0.711 10.461 1.00 97.75 137 ALA A CA 1
ATOM 1087 C C . ALA A 1 137 ? 1.238 1.524 11.724 1.00 97.75 137 ALA A C 1
ATOM 1089 O O . ALA A 1 137 ? 2.101 1.174 12.530 1.00 97.75 137 ALA A O 1
ATOM 1090 N N . HIS A 1 138 ? 0.501 2.617 11.891 1.00 97.00 138 HIS A N 1
ATOM 1091 C CA . HIS A 1 138 ? 0.584 3.443 13.087 1.00 97.00 138 HIS A CA 1
ATOM 1092 C C . HIS A 1 138 ? 0.025 2.694 14.307 1.00 97.00 138 HIS A C 1
ATOM 1094 O O . HIS A 1 138 ? -0.941 1.938 14.202 1.00 97.00 138 HIS A O 1
ATOM 1100 N N . ASN A 1 139 ? 0.586 2.949 15.489 1.00 94.75 139 ASN A N 1
ATOM 1101 C CA . ASN A 1 139 ? 0.224 2.286 16.750 1.00 94.75 139 ASN A CA 1
ATOM 1102 C C . ASN A 1 139 ? -1.234 2.517 17.208 1.00 94.75 139 ASN A C 1
ATOM 1104 O O . ASN A 1 139 ? -1.675 1.907 18.181 1.00 94.75 139 ASN A O 1
ATOM 1108 N N . SER A 1 140 ? -1.991 3.381 16.526 1.00 94.44 140 SER A N 1
ATOM 1109 C CA . SER A 1 140 ? -3.430 3.571 16.758 1.00 94.44 140 SER A CA 1
ATOM 1110 C C . SER A 1 140 ? -4.283 2.421 16.204 1.00 94.44 140 SER A C 1
ATOM 1112 O O . SER A 1 140 ? -5.454 2.301 16.566 1.00 94.44 140 SER A O 1
ATOM 1114 N N . ILE A 1 141 ? -3.711 1.545 15.371 1.00 96.75 141 ILE A N 1
ATOM 1115 C CA . ILE A 1 141 ? -4.387 0.372 14.811 1.00 96.75 141 ILE A CA 1
ATOM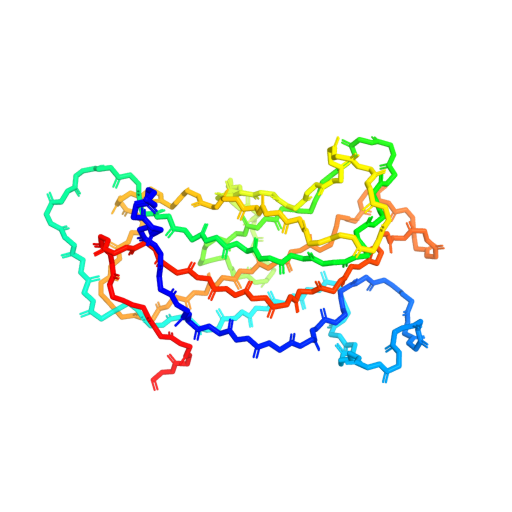 1116 C C . ILE A 1 141 ? -3.542 -0.897 14.964 1.00 96.75 141 ILE A C 1
ATOM 1118 O O . ILE A 1 141 ? -2.315 -0.863 14.934 1.00 96.75 141 ILE A O 1
ATOM 1122 N N . GLY A 1 142 ? -4.206 -2.043 15.087 1.00 97.19 142 GLY A N 1
ATOM 1123 C CA . GLY A 1 142 ? -3.604 -3.366 14.921 1.00 97.19 142 GLY A CA 1
ATOM 1124 C C . GLY A 1 142 ? -3.889 -3.873 13.516 1.00 97.19 142 GLY A C 1
ATOM 1125 O O . GLY A 1 142 ? -5.049 -3.925 13.120 1.00 97.19 142 GLY A O 1
ATOM 1126 N N . ALA A 1 143 ? -2.856 -4.244 12.770 1.00 97.62 143 ALA A N 1
ATOM 1127 C CA . ALA A 1 143 ? -2.912 -4.633 11.374 1.00 97.62 143 ALA A CA 1
ATOM 1128 C C . ALA A 1 143 ? -1.916 -5.768 11.108 1.00 97.62 143 ALA A C 1
ATOM 1130 O O . ALA A 1 143 ? -0.811 -5.795 11.651 1.00 97.62 143 ALA A O 1
ATOM 1131 N N . LYS A 1 144 ? -2.307 -6.710 10.252 1.00 96.88 144 LYS A N 1
ATOM 1132 C CA . LYS A 1 144 ? -1.449 -7.790 9.749 1.00 96.88 144 LYS A CA 1
ATOM 1133 C C . LYS A 1 144 ? -1.733 -8.040 8.269 1.00 96.88 144 LYS A C 1
ATOM 1135 O O . LYS A 1 144 ? -2.838 -7.766 7.804 1.00 96.88 144 LYS A O 1
ATOM 1140 N N . ILE A 1 145 ? -0.768 -8.606 7.551 1.00 96.19 145 ILE A N 1
ATOM 1141 C CA . ILE A 1 145 ? -0.992 -9.106 6.188 1.00 96.19 145 ILE A CA 1
ATOM 1142 C C . ILE A 1 145 ? -1.804 -10.400 6.230 1.00 96.19 145 ILE A C 1
ATOM 1144 O O . ILE A 1 145 ? -1.568 -11.265 7.077 1.00 96.19 145 ILE A O 1
ATOM 1148 N N . GLY A 1 146 ? -2.706 -10.559 5.264 1.00 93.00 146 GLY A N 1
ATOM 1149 C CA . GLY A 1 146 ? -3.487 -11.778 5.079 1.00 93.00 146 GLY A CA 1
ATOM 1150 C C . GLY A 1 146 ? -4.662 -11.895 6.044 1.00 93.00 146 GLY A C 1
ATOM 1151 O O . GLY A 1 146 ? -4.988 -10.955 6.769 1.00 93.00 146 GLY A O 1
ATOM 1152 N N . TRP A 1 147 ? -5.318 -13.056 6.014 1.00 89.00 147 TRP A N 1
ATOM 1153 C CA . TRP A 1 147 ? -6.548 -13.362 6.755 1.00 89.00 147 TRP A CA 1
ATOM 1154 C C . TRP A 1 147 ? -6.252 -14.120 8.051 1.00 89.00 147 TRP A C 1
ATOM 1156 O O . TRP A 1 147 ? -5.516 -15.125 7.997 1.00 89.00 147 TRP A O 1
#

pLDDT: mean 89.38, std 10.89, range [43.09, 98.38]

Secondary structure (DSSP, 8-state):
-----EEEEEEEEEEESS-TTS-TTSEEEESEEEEEEEEEEE-S--SPEEEEEEEES----TT--EEEEES--TTSPP---SEEE--SS--TTS-EEEEEEE-GGG--SEEEEEEEE--TTSPTT-S--EEEEEEEEETTEEEEE--